Protein AF-A7RMR8-F1 (afdb_monomer)

Sequence (119 aa):
VIFLRYYLLVFVIAQLLMGAGTTPLFSLGPAYIDENVHPKSMPIYLSFWYAATILGPGLGFVVGGYFLSM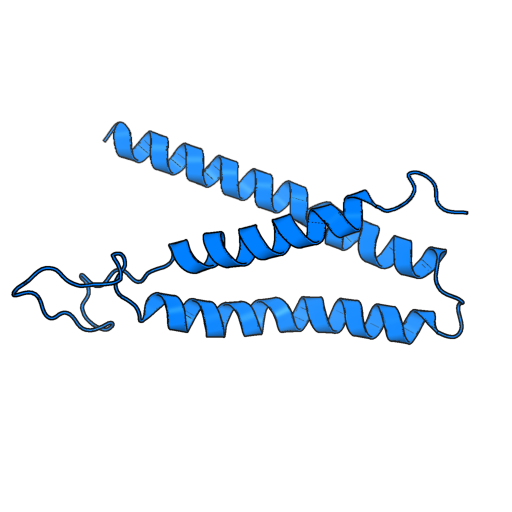FVDLKQPSGVNLDADDPRWIGAWWLGFVIGGSMLFVSAFGLLGFPAELP

Foldseek 3Di:
DVVVVVVVVVVVVVVVVVVVVVVCCVVVVLVVLVVPPDPVCSVVVVVVVVVCVVCVVVVLVVVLVVQQQAACVNDDPPPDDDGSPDPPGGGVNCVSVVVVVVVVVVVVVVVVPDDPDDD

Nearest PDB structures (foldseek):
  8kgw-assembly1_A  TM=8.751E-01  e=4.005E-05  Homo sapiens
  8k6l-assembly1_A  TM=7.947E-01  e=2.776E-04  Homo sapiens

pLDDT: mean 91.74, std 7.17, range [59.22, 97.44]

InterPro domains:
  IPR004156 Organic anion transporter polypeptide [PF03137] (7-119)
  IPR004156 Organic anion transporter polypeptide [PTHR11388] (6-119)
  IPR020846 Major facilitator superfamily domain [PS50850] (1-119)
  IPR036259 MFS transporter superfamily [G3DSA:1.20.1250.20] (2-118)
  IPR036259 MFS transporter superfamily [SSF103473] (8-115)

Mean predicted aligned error: 5.01 Å

Structure (mmCIF, N/CA/C/O backbone):
data_AF-A7RMR8-F1
#
_entry.id   AF-A7RMR8-F1
#
loop_
_atom_site.group_PDB
_atom_site.id
_atom_site.type_symbol
_atom_site.label_atom_id
_atom_site.label_alt_id
_atom_site.label_comp_id
_atom_site.label_asym_id
_atom_site.label_entity_id
_atom_site.label_seq_id
_atom_site.pdbx_PDB_ins_code
_atom_site.Cartn_x
_atom_site.Cartn_y
_atom_site.Cartn_z
_atom_site.occupancy
_atom_site.B_iso_or_equiv
_atom_site.auth_seq_id
_atom_site.auth_comp_id
_atom_site.auth_asym_id
_atom_site.auth_atom_id
_atom_site.pdbx_PDB_model_num
ATOM 1 N N . VAL A 1 1 ? -2.184 8.526 28.017 1.00 63.44 1 VAL A N 1
ATOM 2 C CA . VAL A 1 1 ? -1.416 9.545 27.248 1.00 63.44 1 VAL A CA 1
ATOM 3 C C . VAL A 1 1 ? -0.096 9.003 26.694 1.00 63.44 1 VAL A C 1
ATOM 5 O O . VAL A 1 1 ? 0.147 9.192 25.514 1.00 63.44 1 VAL A O 1
ATOM 8 N N . ILE A 1 2 ? 0.744 8.319 27.484 1.00 68.75 2 ILE A N 1
ATOM 9 C CA . ILE A 1 2 ? 2.059 7.815 27.025 1.00 68.75 2 ILE A CA 1
ATOM 10 C C . ILE A 1 2 ? 1.941 6.721 25.947 1.00 68.75 2 ILE A C 1
ATOM 12 O O . ILE A 1 2 ? 2.562 6.845 24.899 1.00 68.75 2 ILE A O 1
ATOM 16 N N . PHE A 1 3 ? 1.081 5.714 26.139 1.00 69.38 3 PHE A N 1
ATOM 17 C CA . PHE A 1 3 ? 0.858 4.654 25.140 1.00 69.38 3 PHE A CA 1
ATOM 18 C C . PHE A 1 3 ? 0.444 5.200 23.768 1.00 69.38 3 PHE A C 1
ATOM 20 O O . PHE A 1 3 ? 1.022 4.823 22.755 1.00 69.38 3 PHE A O 1
ATOM 27 N N . LEU A 1 4 ? -0.480 6.165 23.739 1.00 76.00 4 LEU A N 1
ATOM 28 C CA . LEU A 1 4 ? -0.936 6.806 22.502 1.00 76.00 4 LEU A CA 1
ATOM 29 C C . LEU A 1 4 ? 0.207 7.489 21.726 1.00 76.00 4 LEU A C 1
ATOM 31 O O . LEU A 1 4 ? 0.209 7.478 20.500 1.00 76.00 4 LEU A O 1
ATOM 35 N N . ARG A 1 5 ? 1.208 8.041 22.429 1.00 81.94 5 ARG A N 1
ATOM 36 C CA . ARG A 1 5 ? 2.382 8.668 21.799 1.00 81.94 5 ARG A CA 1
ATOM 37 C C . ARG A 1 5 ? 3.273 7.642 21.101 1.00 81.94 5 ARG A C 1
ATOM 39 O O . ARG A 1 5 ? 3.762 7.930 20.016 1.00 81.94 5 ARG A O 1
ATOM 46 N N . TYR A 1 6 ? 3.452 6.454 21.679 1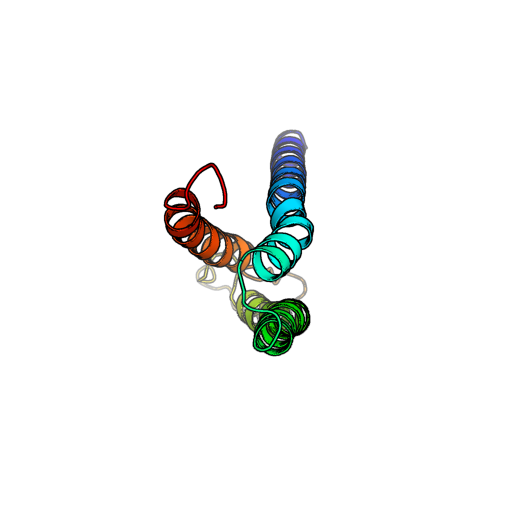.00 88.56 6 TYR A N 1
ATOM 47 C CA . TYR A 1 6 ? 4.215 5.384 21.031 1.00 88.56 6 TYR A CA 1
ATOM 48 C C . TYR A 1 6 ? 3.521 4.871 19.770 1.00 88.56 6 TYR A C 1
ATOM 50 O O . TYR A 1 6 ? 4.179 4.738 18.743 1.00 88.56 6 TYR A O 1
ATOM 58 N N . TYR A 1 7 ? 2.198 4.671 19.807 1.00 87.69 7 TYR A N 1
ATOM 59 C CA . TYR A 1 7 ? 1.436 4.299 18.608 1.00 87.69 7 TYR A CA 1
ATOM 60 C C . TYR A 1 7 ? 1.579 5.336 17.493 1.00 87.69 7 TYR A C 1
ATOM 62 O O . TYR A 1 7 ? 1.827 4.969 16.346 1.00 87.69 7 TYR A O 1
ATOM 70 N N . LEU A 1 8 ? 1.493 6.626 17.830 1.00 90.12 8 LEU A N 1
ATOM 71 C CA . LEU A 1 8 ? 1.688 7.699 16.859 1.00 90.12 8 LEU A CA 1
ATOM 72 C C . LEU A 1 8 ? 3.101 7.678 16.259 1.00 90.12 8 LEU A C 1
ATOM 74 O O . LEU A 1 8 ? 3.243 7.809 15.049 1.00 90.12 8 LEU A O 1
ATOM 78 N N . LEU A 1 9 ? 4.142 7.482 17.075 1.00 93.88 9 LEU A N 1
ATOM 79 C CA . LEU A 1 9 ? 5.524 7.409 16.588 1.00 93.88 9 LEU A CA 1
ATOM 80 C C . LEU A 1 9 ? 5.744 6.221 15.649 1.00 93.88 9 LEU A C 1
ATOM 82 O O . LEU A 1 9 ? 6.331 6.393 14.584 1.00 93.88 9 LEU A O 1
ATOM 86 N N . VAL A 1 10 ? 5.241 5.038 16.012 1.00 93.25 10 VAL A N 1
ATOM 87 C CA . VAL A 1 10 ? 5.300 3.850 15.148 1.00 93.25 10 VAL A CA 1
ATOM 88 C C . VAL A 1 10 ? 4.594 4.126 13.824 1.00 93.25 10 VAL A C 1
ATOM 90 O O . VAL A 1 10 ? 5.137 3.821 12.764 1.00 93.25 10 VAL A O 1
ATOM 93 N N . PHE A 1 11 ? 3.420 4.757 13.872 1.00 91.50 11 PHE A N 1
ATOM 94 C CA . PHE A 1 11 ? 2.668 5.106 12.673 1.00 91.50 11 PHE A CA 1
ATOM 95 C C . PHE A 1 11 ? 3.431 6.093 11.781 1.00 91.50 11 PHE A C 1
ATOM 97 O O . PHE A 1 11 ? 3.545 5.868 10.580 1.00 91.50 11 PHE A O 1
ATOM 104 N N . VAL A 1 12 ? 4.020 7.147 12.353 1.00 95.31 12 VAL A N 1
ATOM 105 C CA . VAL A 1 12 ? 4.828 8.124 11.604 1.00 95.31 12 VAL A CA 1
ATOM 106 C C . VAL A 1 12 ? 6.034 7.455 10.945 1.00 95.31 12 VAL A C 1
ATOM 108 O O . VAL A 1 12 ? 6.274 7.669 9.759 1.00 95.31 12 VAL A O 1
ATOM 111 N N . ILE A 1 13 ? 6.765 6.610 11.675 1.00 96.31 13 ILE A N 1
ATOM 112 C CA . ILE A 1 13 ? 7.911 5.875 11.122 1.00 96.31 13 ILE A CA 1
ATOM 113 C C . ILE A 1 13 ? 7.461 4.959 9.978 1.00 96.31 13 ILE A C 1
ATOM 115 O O . ILE A 1 13 ? 8.106 4.936 8.933 1.00 96.31 13 ILE A O 1
ATOM 119 N N . ALA A 1 14 ? 6.337 4.254 10.132 1.00 93.69 14 ALA A N 1
ATOM 120 C CA . ALA A 1 14 ? 5.790 3.404 9.079 1.00 93.69 14 ALA A CA 1
ATOM 121 C C . ALA A 1 14 ? 5.433 4.204 7.812 1.00 93.69 14 ALA A C 1
ATOM 123 O O . ALA A 1 14 ? 5.764 3.775 6.710 1.00 93.69 14 ALA A O 1
ATOM 124 N N . GLN A 1 15 ? 4.823 5.386 7.953 1.00 93.56 15 GLN A N 1
ATOM 125 C CA . GLN A 1 15 ? 4.505 6.263 6.818 1.00 93.56 15 GLN A CA 1
ATOM 126 C C . GLN A 1 15 ? 5.769 6.782 6.117 1.00 93.56 15 GLN A C 1
ATOM 128 O O . GLN A 1 15 ? 5.823 6.811 4.888 1.00 93.56 15 GLN A O 1
ATOM 133 N N . LEU A 1 16 ? 6.809 7.136 6.879 1.00 96.44 16 LEU A N 1
ATOM 134 C CA . LEU A 1 16 ? 8.098 7.550 6.318 1.00 96.44 16 LEU A CA 1
ATOM 135 C C . LEU A 1 16 ? 8.773 6.412 5.547 1.00 96.44 16 LEU A C 1
ATOM 137 O O . LEU A 1 16 ? 9.239 6.629 4.431 1.00 96.44 16 LEU A O 1
ATOM 141 N N . LEU A 1 17 ? 8.788 5.199 6.106 1.00 94.25 17 LEU A N 1
ATOM 142 C CA . LEU A 1 17 ? 9.320 4.012 5.432 1.00 94.25 17 LEU A CA 1
ATOM 143 C C . LEU A 1 17 ? 8.540 3.692 4.155 1.00 94.25 17 LEU A C 1
ATOM 145 O O . LEU A 1 17 ? 9.141 3.404 3.123 1.00 94.25 17 LEU A O 1
ATOM 149 N N . MET A 1 18 ? 7.211 3.788 4.204 1.00 93.12 18 MET A N 1
ATOM 150 C CA . MET A 1 18 ? 6.358 3.583 3.038 1.00 93.12 18 MET A CA 1
ATOM 151 C C . MET A 1 18 ? 6.659 4.613 1.942 1.00 93.12 18 MET A C 1
ATOM 153 O O . MET A 1 18 ? 6.826 4.236 0.783 1.00 93.12 18 MET A O 1
ATOM 157 N N . GLY A 1 19 ? 6.805 5.895 2.293 1.00 93.25 19 GLY A N 1
ATOM 158 C CA . GLY A 1 19 ? 7.200 6.943 1.347 1.00 93.25 19 GLY A CA 1
ATOM 159 C C . GLY A 1 19 ? 8.592 6.711 0.750 1.00 93.25 19 GLY A C 1
ATOM 160 O O . GLY A 1 19 ? 8.767 6.787 -0.469 1.00 93.25 19 GLY A O 1
ATOM 161 N N . ALA A 1 20 ? 9.567 6.353 1.589 1.00 94.88 20 ALA A N 1
ATOM 162 C CA . ALA A 1 20 ? 10.926 6.042 1.157 1.00 94.88 20 ALA A CA 1
ATOM 163 C C . ALA A 1 20 ? 10.973 4.844 0.194 1.00 94.88 20 ALA A C 1
ATOM 165 O O . ALA A 1 20 ? 11.651 4.922 -0.824 1.00 94.88 20 ALA A O 1
ATOM 166 N N . GLY A 1 21 ? 10.222 3.770 0.467 1.00 90.56 21 GLY A N 1
ATOM 167 C CA . GLY A 1 21 ? 10.148 2.595 -0.410 1.00 90.56 21 GLY A CA 1
ATOM 168 C C . GLY A 1 21 ? 9.364 2.835 -1.704 1.00 90.56 21 GLY A C 1
ATOM 169 O O . GLY A 1 21 ? 9.669 2.241 -2.734 1.00 90.56 21 GLY A O 1
ATOM 170 N N . THR A 1 22 ? 8.385 3.739 -1.680 1.00 90.94 22 THR A N 1
ATOM 171 C CA . THR A 1 22 ? 7.544 4.056 -2.845 1.00 90.94 22 THR A CA 1
ATOM 172 C C . THR A 1 22 ? 8.249 4.977 -3.844 1.00 90.94 22 THR A C 1
ATOM 174 O O . THR A 1 22 ? 8.080 4.838 -5.052 1.00 90.94 22 THR A O 1
ATOM 177 N N . THR A 1 23 ? 9.075 5.903 -3.357 1.00 93.12 23 THR A N 1
ATOM 178 C CA . THR A 1 23 ? 9.799 6.879 -4.190 1.00 93.12 23 THR A CA 1
ATOM 179 C C . THR A 1 23 ? 10.617 6.248 -5.333 1.00 93.12 23 THR A C 1
ATOM 181 O O . THR A 1 23 ? 10.408 6.653 -6.479 1.00 93.12 23 THR A O 1
ATOM 184 N N . PRO A 1 24 ? 11.500 5.252 -5.095 1.00 89.81 24 PRO A N 1
ATOM 185 C CA . PRO A 1 24 ? 12.289 4.644 -6.163 1.00 89.81 24 PRO A CA 1
ATOM 186 C C . PRO A 1 24 ? 11.434 3.891 -7.182 1.00 89.81 24 PRO A C 1
ATOM 188 O O . PRO A 1 24 ? 11.833 3.815 -8.336 1.00 89.81 24 PRO A O 1
ATOM 191 N N . LEU A 1 25 ? 10.252 3.380 -6.817 1.00 88.69 25 LEU A N 1
ATOM 192 C CA . LEU A 1 25 ? 9.357 2.761 -7.800 1.00 88.69 25 LEU A CA 1
ATOM 193 C C . LEU A 1 25 ? 8.950 3.780 -8.869 1.00 88.69 25 LEU A C 1
ATOM 195 O O . LEU A 1 25 ? 9.011 3.477 -10.056 1.00 88.69 25 LEU A O 1
ATOM 199 N N . PHE A 1 26 ? 8.601 5.004 -8.466 1.00 90.06 26 PHE A N 1
ATOM 200 C CA . PHE A 1 26 ? 8.152 6.045 -9.394 1.00 90.06 26 PHE A CA 1
ATOM 201 C C . PHE A 1 26 ? 9.272 6.704 -10.197 1.00 90.06 26 PHE A C 1
ATOM 203 O O . PHE A 1 26 ? 9.009 7.153 -11.312 1.00 90.06 26 PHE A O 1
ATOM 210 N N . SER A 1 27 ? 10.494 6.771 -9.665 1.00 91.94 27 SER A N 1
ATOM 211 C CA . SER A 1 27 ? 11.637 7.323 -10.397 1.00 91.94 27 SER A CA 1
ATOM 212 C C . SER A 1 27 ? 12.362 6.273 -11.243 1.00 91.94 27 SER A C 1
ATOM 214 O O . SER A 1 27 ? 12.613 6.515 -12.420 1.00 91.94 27 SER A O 1
ATOM 216 N N . LEU A 1 28 ? 12.673 5.105 -10.673 1.00 91.31 28 LEU A N 1
ATOM 217 C CA . LEU A 1 28 ? 13.461 4.061 -11.335 1.00 91.31 28 LEU A CA 1
ATOM 218 C C . LEU A 1 28 ? 12.616 3.161 -12.238 1.00 91.31 28 LEU A C 1
ATOM 220 O O . LEU A 1 28 ? 13.141 2.651 -13.218 1.00 91.31 28 LEU A O 1
ATOM 224 N N . GLY A 1 29 ? 11.325 2.969 -11.951 1.00 91.31 29 GLY A N 1
ATOM 225 C CA . GLY A 1 29 ? 10.448 2.123 -12.769 1.00 91.31 29 GLY A CA 1
ATOM 226 C C . GLY A 1 29 ? 10.373 2.577 -14.234 1.00 91.31 29 GLY A C 1
ATOM 227 O O . GLY A 1 29 ? 10.699 1.791 -15.125 1.00 91.31 29 GLY A O 1
ATOM 228 N N . PRO A 1 30 ? 10.010 3.844 -14.511 1.00 94.00 30 PRO A N 1
ATOM 229 C CA . PRO A 1 30 ? 10.015 4.376 -15.871 1.00 94.00 30 PRO A CA 1
ATOM 230 C C . PRO A 1 30 ? 11.401 4.367 -16.522 1.00 94.00 30 PRO A C 1
ATOM 232 O O . PRO A 1 30 ? 11.501 3.993 -17.685 1.00 94.00 30 PRO A O 1
ATOM 235 N N . ALA A 1 31 ? 12.455 4.728 -15.779 1.00 93.88 31 ALA A N 1
ATOM 236 C CA . ALA A 1 31 ? 13.828 4.735 -16.293 1.00 93.88 31 ALA A CA 1
ATOM 237 C C . ALA A 1 31 ? 14.279 3.332 -16.726 1.00 93.88 31 ALA A C 1
ATOM 239 O O . ALA A 1 31 ? 14.774 3.151 -17.832 1.00 93.88 31 ALA A O 1
ATOM 240 N N . TYR A 1 32 ? 13.998 2.315 -15.907 1.00 90.94 32 TYR A N 1
ATOM 241 C CA . TYR A 1 32 ? 14.277 0.923 -16.243 1.00 90.94 32 TYR A CA 1
ATOM 242 C C . TYR A 1 32 ? 13.566 0.501 -17.536 1.00 90.94 32 TYR A C 1
ATOM 244 O O . TYR A 1 32 ? 14.165 -0.155 -18.385 1.00 90.94 32 TYR A O 1
ATOM 252 N N . ILE A 1 33 ? 12.290 0.870 -17.704 1.00 94.06 33 ILE A N 1
ATOM 253 C CA . ILE A 1 33 ? 11.531 0.559 -18.924 1.00 94.06 33 ILE A CA 1
ATOM 254 C C . ILE A 1 33 ? 12.150 1.253 -20.145 1.00 94.06 33 ILE A C 1
ATOM 256 O O . ILE A 1 33 ? 12.258 0.623 -21.194 1.00 94.06 33 ILE A O 1
ATOM 260 N N . ASP A 1 34 ? 12.543 2.520 -20.008 1.00 93.75 34 ASP A N 1
ATOM 261 C CA . ASP A 1 34 ? 13.155 3.320 -21.077 1.00 93.75 34 ASP A CA 1
ATOM 262 C C . ASP A 1 34 ? 14.486 2.713 -21.557 1.00 93.75 34 ASP A C 1
ATOM 264 O O . ASP A 1 34 ? 14.718 2.589 -22.758 1.00 93.75 34 ASP A O 1
ATOM 268 N N . GLU A 1 35 ? 15.313 2.238 -20.622 1.00 92.81 35 GLU A N 1
ATOM 269 C CA . GLU A 1 35 ? 16.643 1.687 -20.908 1.00 92.81 35 GLU A CA 1
ATOM 270 C C . GLU A 1 35 ? 16.609 0.234 -21.416 1.00 92.81 35 GLU A C 1
ATOM 272 O O . GLU A 1 35 ? 17.464 -0.164 -22.206 1.00 92.81 35 GLU A O 1
ATOM 277 N N . ASN A 1 36 ? 15.624 -0.573 -20.998 1.00 91.31 36 ASN A N 1
ATOM 278 C CA . ASN A 1 36 ? 15.622 -2.024 -21.246 1.00 91.31 36 ASN A CA 1
ATOM 279 C C . ASN A 1 36 ? 14.604 -2.495 -22.297 1.00 91.31 36 ASN A C 1
ATOM 281 O O . ASN A 1 36 ? 14.645 -3.655 -22.718 1.00 91.31 36 ASN A O 1
ATOM 285 N N . VAL A 1 37 ? 13.666 -1.646 -22.730 1.00 94.56 37 VAL A N 1
ATOM 286 C CA . VAL A 1 37 ? 12.650 -2.011 -23.732 1.00 94.56 37 VAL A CA 1
ATOM 287 C C . VAL A 1 37 ? 12.977 -1.377 -25.080 1.00 94.56 37 VAL A C 1
ATOM 289 O O . VAL A 1 37 ? 13.260 -0.191 -25.187 1.00 94.56 37 VAL A O 1
ATOM 292 N N . HIS A 1 38 ? 12.868 -2.157 -26.160 1.00 95.69 38 HIS A N 1
ATOM 293 C CA . HIS A 1 38 ? 13.117 -1.655 -27.511 1.00 95.69 38 HIS A CA 1
ATOM 294 C C . HIS A 1 38 ? 12.244 -0.411 -27.827 1.00 95.69 38 HIS A C 1
ATOM 296 O O . HIS A 1 38 ? 11.025 -0.465 -27.608 1.00 95.69 38 HIS A O 1
ATOM 302 N N . PRO A 1 39 ? 12.787 0.662 -28.447 1.00 96.06 39 PRO A N 1
ATOM 303 C CA . PRO A 1 39 ? 12.090 1.949 -28.605 1.00 96.06 39 PRO A CA 1
ATOM 304 C C . PRO A 1 39 ? 10.718 1.883 -29.291 1.00 96.06 39 PRO A C 1
ATOM 306 O O . PRO A 1 39 ? 9.828 2.679 -29.011 1.00 96.06 39 PRO A O 1
ATOM 309 N N . LYS A 1 40 ? 10.513 0.909 -30.189 1.00 96.75 40 LYS A N 1
ATOM 310 C CA . LYS A 1 40 ? 9.213 0.681 -30.855 1.00 96.75 40 LYS A CA 1
ATOM 311 C C . LYS A 1 40 ? 8.106 0.185 -29.914 1.00 96.75 40 LYS A C 1
ATOM 313 O O . LYS A 1 40 ? 6.937 0.405 -30.205 1.00 96.75 40 LYS A O 1
ATOM 318 N N . SER A 1 41 ? 8.459 -0.505 -28.832 1.00 96.44 41 SER A N 1
ATOM 319 C CA . SER A 1 41 ? 7.512 -1.119 -27.890 1.00 96.44 41 SER A CA 1
ATOM 320 C C . SER A 1 41 ? 7.408 -0.339 -26.581 1.00 96.44 41 SER A C 1
ATOM 322 O O . SER A 1 41 ? 6.349 -0.345 -25.958 1.00 96.44 41 SER A O 1
ATOM 324 N N . MET A 1 42 ? 8.469 0.375 -26.199 1.00 97.38 42 MET A N 1
ATOM 325 C CA . MET A 1 42 ? 8.571 1.176 -24.976 1.00 97.38 42 MET A CA 1
ATOM 326 C C . MET A 1 42 ? 7.339 2.058 -24.677 1.00 97.38 42 MET A C 1
ATOM 328 O O . MET A 1 42 ? 6.861 2.005 -23.539 1.00 97.38 42 MET A O 1
ATOM 332 N N . PRO A 1 43 ? 6.730 2.788 -25.643 1.00 97.19 43 PRO A N 1
ATOM 333 C CA . PRO A 1 43 ? 5.569 3.632 -25.349 1.00 97.19 43 PRO A CA 1
ATOM 334 C C . PRO A 1 43 ? 4.379 2.862 -24.765 1.00 97.19 43 PRO A C 1
ATOM 336 O O . PRO A 1 43 ? 3.671 3.380 -23.903 1.00 97.19 43 PRO A O 1
ATOM 339 N N . ILE A 1 44 ? 4.162 1.615 -25.197 1.00 97.38 44 ILE A N 1
ATOM 340 C CA . ILE A 1 44 ? 3.065 0.776 -24.697 1.00 97.38 44 ILE A CA 1
ATOM 341 C C . ILE A 1 44 ? 3.333 0.365 -23.243 1.00 97.38 44 ILE A C 1
ATOM 343 O O . ILE A 1 44 ? 2.430 0.448 -22.413 1.00 97.38 44 ILE A O 1
ATOM 347 N N . TYR A 1 45 ? 4.571 -0.012 -22.908 1.00 96.75 45 TYR A N 1
ATOM 348 C CA . TYR A 1 45 ? 4.949 -0.392 -21.541 1.00 96.75 45 TYR A CA 1
ATOM 349 C C . TYR A 1 45 ? 4.808 0.784 -20.569 1.00 96.75 45 TYR A C 1
ATOM 351 O O . TYR A 1 45 ? 4.184 0.637 -19.517 1.00 96.75 45 TYR A O 1
ATOM 359 N N . LEU A 1 46 ? 5.297 1.968 -20.950 1.00 96.94 46 LEU A N 1
ATOM 360 C CA . LEU A 1 46 ? 5.120 3.187 -20.156 1.00 96.94 46 LEU A CA 1
ATOM 361 C C . LEU A 1 4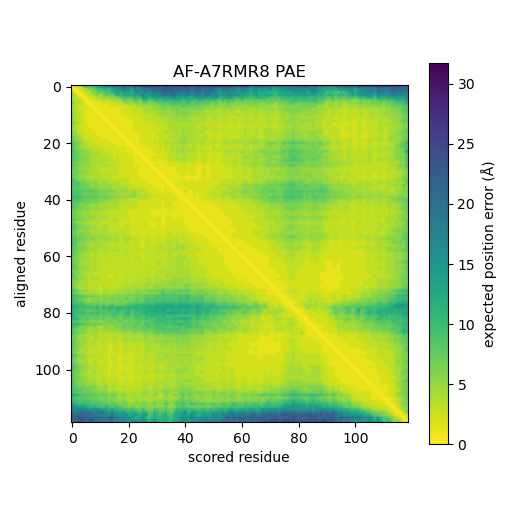6 ? 3.641 3.573 -20.020 1.00 96.94 46 LEU A C 1
ATOM 363 O O . LEU A 1 46 ? 3.211 3.986 -18.944 1.00 96.94 46 LEU A O 1
ATOM 367 N N . SER A 1 47 ? 2.836 3.389 -21.071 1.00 96.81 47 SER A N 1
ATOM 368 C CA . SER A 1 47 ? 1.392 3.650 -21.006 1.00 96.81 47 SER A CA 1
ATOM 369 C C . SER A 1 47 ? 0.708 2.770 -19.959 1.00 96.81 47 SER A C 1
ATOM 371 O O . SER A 1 47 ? -0.068 3.278 -19.152 1.00 96.81 47 SER A O 1
ATOM 373 N N . PHE A 1 48 ? 1.025 1.471 -19.915 1.00 96.81 48 PHE A N 1
ATOM 374 C CA . PHE A 1 48 ? 0.512 0.578 -18.871 1.00 96.81 48 PHE A CA 1
ATOM 375 C C . PHE A 1 48 ? 1.012 0.964 -17.476 1.00 96.81 48 PHE A C 1
ATOM 377 O O . PHE A 1 48 ? 0.215 0.985 -16.539 1.00 96.81 48 PHE A O 1
ATOM 384 N N . TRP A 1 49 ? 2.293 1.312 -17.336 1.00 95.19 49 TRP A N 1
ATOM 385 C CA . TRP A 1 49 ? 2.873 1.761 -16.069 1.00 95.19 49 TRP A CA 1
ATOM 386 C C . TRP A 1 49 ? 2.139 2.984 -15.493 1.00 95.19 49 TRP A C 1
ATOM 388 O O . TRP A 1 49 ? 1.687 2.976 -14.342 1.00 95.19 49 TRP A O 1
ATOM 398 N N . TYR A 1 50 ? 1.969 4.034 -16.301 1.00 95.44 50 TYR A N 1
ATOM 399 C CA . TYR A 1 50 ? 1.290 5.254 -15.867 1.00 95.44 50 TYR A CA 1
ATOM 400 C C . TYR A 1 50 ? -0.216 5.052 -15.679 1.00 95.44 50 TYR A C 1
ATOM 402 O O . TYR A 1 50 ? -0.783 5.587 -14.726 1.00 95.44 50 TYR A O 1
ATOM 410 N N . ALA A 1 51 ? -0.867 4.236 -16.513 1.00 96.50 51 ALA A N 1
ATOM 411 C CA . ALA A 1 51 ? -2.266 3.874 -16.305 1.00 96.50 51 ALA A CA 1
ATOM 412 C C . ALA A 1 51 ? -2.457 3.154 -14.961 1.00 96.50 51 ALA A C 1
ATOM 414 O O . ALA A 1 51 ? -3.326 3.541 -14.183 1.00 96.50 51 ALA A O 1
ATOM 415 N N . ALA A 1 52 ? -1.615 2.166 -14.640 1.00 94.62 52 ALA A N 1
ATOM 416 C CA . ALA A 1 52 ? -1.657 1.472 -13.354 1.00 94.62 52 ALA A CA 1
ATOM 417 C C . ALA A 1 52 ? -1.416 2.430 -12.175 1.00 94.62 52 ALA A C 1
ATOM 419 O O . ALA A 1 52 ? -2.123 2.361 -11.173 1.00 94.62 52 ALA A O 1
ATOM 420 N N . THR A 1 53 ? -0.481 3.372 -12.323 1.00 92.50 53 THR A N 1
ATOM 421 C CA . THR A 1 53 ? -0.194 4.416 -11.325 1.00 92.50 53 THR A CA 1
ATOM 422 C C . THR A 1 53 ? -1.406 5.304 -11.035 1.00 92.50 53 THR A C 1
ATOM 424 O O . THR A 1 53 ? -1.656 5.645 -9.883 1.00 92.50 53 THR A O 1
ATOM 427 N N . ILE A 1 54 ? -2.164 5.684 -12.064 1.00 94.06 54 ILE A N 1
ATOM 428 C CA . ILE A 1 54 ? -3.329 6.570 -11.925 1.00 94.06 54 ILE A CA 1
ATOM 429 C C . ILE A 1 54 ? -4.556 5.800 -11.423 1.00 94.06 54 ILE A C 1
ATOM 431 O O . ILE A 1 54 ? -5.307 6.297 -10.585 1.00 94.06 54 ILE A O 1
ATOM 435 N N . LEU A 1 55 ? -4.768 4.581 -11.923 1.00 96.00 55 LEU A N 1
ATOM 436 C CA . LEU A 1 55 ? -5.924 3.756 -11.566 1.00 96.00 55 LEU A CA 1
ATOM 437 C C . LEU A 1 55 ? -5.780 3.114 -10.183 1.00 96.00 55 LEU A C 1
ATOM 439 O O . LEU A 1 55 ? -6.779 2.925 -9.490 1.00 96.00 55 LEU A O 1
ATOM 443 N N . GLY A 1 56 ? -4.550 2.805 -9.769 1.00 93.38 56 GLY A N 1
ATOM 444 C CA . GLY A 1 56 ? -4.234 2.171 -8.491 1.00 93.38 56 GLY A CA 1
ATOM 445 C C . GLY A 1 56 ? -4.862 2.880 -7.286 1.00 93.38 56 GLY A C 1
ATOM 446 O O . GLY A 1 56 ? -5.591 2.226 -6.541 1.00 93.38 56 GLY A O 1
ATOM 447 N N . PRO A 1 57 ? -4.671 4.202 -7.102 1.00 93.56 57 PRO A N 1
ATOM 448 C CA . PRO A 1 57 ? -5.318 4.964 -6.036 1.00 93.56 57 PRO A CA 1
ATOM 449 C C . PRO A 1 57 ? -6.846 4.863 -6.062 1.00 93.56 57 PRO A C 1
ATOM 451 O O . PRO A 1 57 ? -7.459 4.667 -5.017 1.00 93.56 57 PRO A O 1
ATOM 454 N N . GLY A 1 58 ? -7.465 4.933 -7.246 1.00 95.62 58 GLY A N 1
ATOM 455 C CA . GLY A 1 58 ? -8.916 4.799 -7.395 1.00 95.62 58 GLY A CA 1
ATOM 456 C C . GLY A 1 58 ? -9.429 3.437 -6.920 1.00 95.62 58 GLY A C 1
ATOM 457 O O . GLY A 1 58 ? -10.358 3.368 -6.117 1.00 95.62 58 GLY A O 1
ATOM 458 N N . LEU A 1 59 ? -8.775 2.354 -7.349 1.00 95.56 59 LEU A N 1
ATOM 459 C CA . LEU A 1 59 ? -9.084 0.999 -6.881 1.00 95.56 59 LEU A CA 1
ATOM 460 C C . LEU A 1 59 ? -8.842 0.854 -5.372 1.00 95.56 59 LEU A C 1
ATOM 462 O O . LEU A 1 59 ? -9.660 0.261 -4.669 1.00 95.56 59 LEU A O 1
ATOM 466 N N . GLY A 1 60 ? -7.757 1.442 -4.866 1.00 95.06 60 GLY A N 1
ATOM 467 C CA . GLY A 1 60 ? -7.429 1.469 -3.444 1.00 95.06 60 GLY A CA 1
ATOM 468 C C . GLY A 1 60 ? -8.499 2.160 -2.601 1.00 95.06 60 GLY A C 1
ATOM 469 O O . GLY A 1 60 ? -8.847 1.648 -1.541 1.00 95.06 60 GLY A O 1
ATOM 470 N N . PHE A 1 61 ? -9.080 3.264 -3.078 1.00 95.12 61 PHE A N 1
ATOM 471 C CA . PHE A 1 61 ? -10.186 3.934 -2.390 1.00 95.12 61 PHE A CA 1
ATOM 472 C C . PHE A 1 61 ? -11.449 3.078 -2.339 1.00 95.12 61 PHE A C 1
ATOM 474 O O . PHE A 1 61 ? -12.087 3.017 -1.291 1.00 95.12 61 PHE A O 1
ATOM 481 N N . VAL A 1 62 ? -11.801 2.389 -3.428 1.00 96.94 62 VAL A N 1
ATOM 482 C CA . VAL A 1 62 ? -12.978 1.503 -3.457 1.00 96.94 62 VAL A CA 1
ATOM 483 C C . VAL A 1 62 ? -12.806 0.343 -2.475 1.00 96.94 62 VAL A C 1
ATOM 485 O O . VAL A 1 62 ? -13.671 0.105 -1.633 1.00 96.94 62 VAL A O 1
ATOM 488 N N . VAL A 1 63 ? -11.666 -0.350 -2.538 1.00 96.94 63 VAL A N 1
ATOM 489 C CA . VAL A 1 63 ? -11.362 -1.477 -1.643 1.00 96.94 63 VAL A CA 1
ATOM 490 C C . VAL A 1 63 ? -11.226 -1.007 -0.191 1.00 96.94 63 VAL A C 1
ATOM 492 O O . VAL A 1 63 ? -11.761 -1.637 0.718 1.00 96.94 63 VAL A O 1
ATOM 495 N N . GLY A 1 64 ? -10.567 0.129 0.038 1.00 96.31 64 GLY A N 1
ATOM 496 C CA . GLY A 1 64 ? -10.435 0.738 1.359 1.00 96.31 64 GLY A CA 1
ATOM 497 C C . GLY A 1 64 ? -11.781 1.146 1.952 1.00 96.31 64 GLY A C 1
ATOM 498 O O . GLY A 1 64 ? -12.030 0.882 3.124 1.00 96.31 64 GLY A O 1
ATOM 499 N N . GLY A 1 65 ? -12.681 1.712 1.144 1.00 96.06 65 GLY A N 1
ATOM 500 C CA . GLY A 1 65 ? -14.049 2.031 1.553 1.00 96.06 65 GLY A CA 1
ATOM 501 C C . GLY A 1 65 ? -14.822 0.792 2.003 1.00 96.06 65 GLY A C 1
ATOM 502 O O . GLY A 1 65 ? -15.456 0.813 3.054 1.00 96.06 65 GLY A O 1
ATOM 503 N N . TYR A 1 66 ? -14.686 -0.319 1.273 1.00 96.81 66 TYR A N 1
ATOM 504 C CA . TYR A 1 66 ? -15.248 -1.605 1.689 1.00 96.81 66 TYR A CA 1
ATOM 505 C C . TYR A 1 66 ? -14.642 -2.117 3.008 1.00 96.81 66 TYR A C 1
ATOM 507 O O . TYR A 1 66 ? -15.354 -2.622 3.871 1.00 96.81 66 TYR A O 1
ATOM 515 N N . PHE A 1 67 ? -13.335 -1.954 3.229 1.00 97.12 67 PHE A N 1
ATOM 516 C CA . PHE A 1 67 ? -12.731 -2.315 4.517 1.00 97.12 67 PHE A CA 1
ATOM 517 C C . PHE A 1 67 ? -13.247 -1.459 5.673 1.00 97.12 67 PHE A C 1
ATOM 519 O O . PHE A 1 67 ? -13.426 -1.962 6.782 1.00 97.12 67 PHE A O 1
ATOM 526 N N . LEU A 1 68 ? -13.544 -0.186 5.420 1.00 96.56 68 LEU A N 1
ATOM 527 C CA . LEU A 1 68 ? -14.114 0.703 6.426 1.00 96.56 68 LEU A CA 1
ATOM 528 C C . LEU A 1 68 ? -15.572 0.372 6.775 1.00 96.56 68 LEU A C 1
ATOM 530 O O . LEU A 1 68 ? -16.000 0.696 7.881 1.00 96.56 68 LEU A O 1
ATOM 534 N N . SER A 1 69 ? -16.315 -0.320 5.903 1.00 95.31 69 SER A N 1
ATOM 535 C CA . SER A 1 69 ? -17.658 -0.824 6.226 1.00 95.31 69 SER A CA 1
ATOM 536 C C . SER A 1 69 ? -17.644 -2.107 7.065 1.00 95.31 69 SER A C 1
ATOM 538 O O . SER A 1 69 ? -18.703 -2.605 7.436 1.00 95.31 69 SER A O 1
ATOM 540 N N . MET A 1 70 ? -16.470 -2.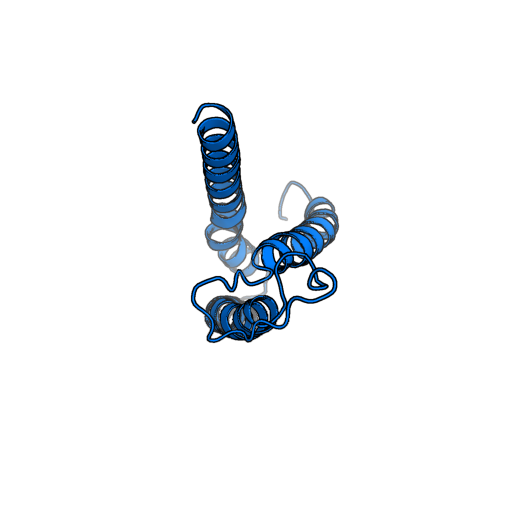668 7.369 1.00 95.88 70 MET A N 1
ATOM 541 C CA . MET A 1 70 ? -16.311 -3.760 8.334 1.00 95.88 70 MET A CA 1
ATOM 542 C C . MET A 1 70 ? -15.882 -3.204 9.689 1.00 95.88 70 MET A C 1
ATOM 544 O O . MET A 1 70 ? -15.052 -2.301 9.751 1.00 95.88 70 MET A O 1
ATOM 548 N N . PHE A 1 71 ? -16.422 -3.753 10.779 1.00 96.38 71 PHE A N 1
ATOM 549 C CA . PHE A 1 71 ? -16.064 -3.314 12.129 1.00 96.38 71 PHE A CA 1
ATOM 550 C C . PHE A 1 71 ? -14.572 -3.563 12.400 1.00 96.38 71 PHE A C 1
ATOM 552 O O . PHE A 1 71 ? -14.031 -4.570 11.946 1.00 96.38 71 PHE A O 1
ATOM 559 N N . VAL A 1 72 ? -13.912 -2.680 13.155 1.00 96.12 72 VAL A N 1
ATOM 560 C CA . VAL A 1 72 ? -12.454 -2.719 13.392 1.00 96.12 72 VAL A CA 1
ATOM 561 C C . VAL A 1 72 ? -11.934 -4.071 13.895 1.00 96.12 72 VAL A C 1
ATOM 563 O O . VAL A 1 72 ? -10.875 -4.510 13.445 1.00 96.12 72 VAL A O 1
ATOM 566 N N . ASP A 1 73 ? -12.703 -4.752 14.750 1.00 94.94 73 ASP A N 1
ATOM 567 C CA . ASP A 1 73 ? -12.379 -6.075 15.309 1.00 94.94 73 ASP A CA 1
ATOM 568 C C . ASP A 1 73 ? -12.953 -7.243 14.481 1.00 94.94 73 ASP A C 1
ATOM 570 O O . ASP A 1 73 ? -12.987 -8.385 14.938 1.00 94.94 73 ASP A O 1
ATOM 574 N N . LEU A 1 74 ? -13.453 -6.970 13.269 1.00 94.44 74 LEU A N 1
ATOM 575 C CA . LEU A 1 74 ? -14.150 -7.877 12.336 1.00 94.44 74 LEU A CA 1
ATOM 576 C C . LEU A 1 74 ? -15.491 -8.431 12.843 1.00 94.44 74 LEU A C 1
ATOM 578 O O . LEU A 1 74 ? -16.366 -8.768 12.047 1.00 94.44 74 LEU A O 1
ATOM 582 N N . LYS A 1 75 ? -15.683 -8.496 14.160 1.00 94.06 75 LYS A N 1
ATOM 583 C CA . LYS A 1 75 ? -16.919 -8.902 14.820 1.00 94.06 75 LYS A CA 1
ATOM 584 C C . LYS A 1 75 ? -17.214 -7.971 15.990 1.00 94.06 75 LYS A C 1
ATOM 586 O O . LYS A 1 75 ? -16.344 -7.701 16.810 1.00 94.06 75 LYS A O 1
ATOM 591 N N . GLN A 1 76 ? -18.459 -7.516 16.083 1.00 93.12 76 GLN A N 1
ATOM 592 C CA . GLN A 1 76 ? -18.894 -6.681 17.200 1.00 93.12 76 GLN A CA 1
ATOM 593 C C . GLN A 1 76 ? -19.020 -7.498 18.501 1.00 93.12 76 GLN A C 1
ATOM 595 O O . GLN A 1 76 ? -19.345 -8.693 18.451 1.00 93.12 76 GLN A O 1
ATOM 600 N N . PRO A 1 77 ? -18.801 -6.874 19.672 1.00 93.00 77 PRO A N 1
ATOM 601 C CA . PRO A 1 77 ? -19.076 -7.497 20.961 1.00 93.00 77 PRO A CA 1
ATOM 602 C C . PRO A 1 77 ? -20.544 -7.922 21.099 1.00 93.00 77 PRO A C 1
ATOM 604 O O . PRO A 1 77 ? -21.450 -7.283 20.562 1.00 93.00 77 PRO A O 1
ATOM 607 N N . SER A 1 7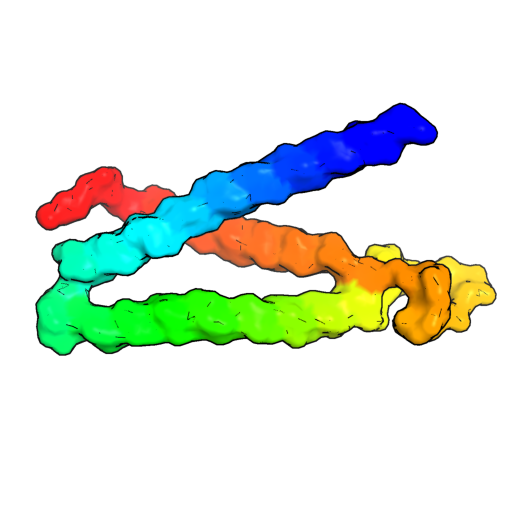8 ? -20.798 -8.984 21.866 1.00 92.50 78 SER A N 1
ATOM 608 C CA . SER A 1 78 ? -22.160 -9.458 22.132 1.00 92.50 78 SER A CA 1
ATOM 609 C C . SER A 1 78 ? -23.035 -8.351 22.730 1.00 92.50 78 SER A C 1
ATOM 611 O O . SER A 1 78 ? -22.652 -7.716 23.709 1.00 92.50 78 SER A O 1
ATOM 613 N N . GLY A 1 79 ? -24.229 -8.151 22.165 1.00 90.81 79 GLY A N 1
ATOM 614 C CA . GLY A 1 79 ? -25.181 -7.131 22.623 1.00 90.81 79 GLY A CA 1
ATOM 615 C C . GLY A 1 79 ? -24.955 -5.731 22.043 1.00 90.81 79 GLY A C 1
ATOM 616 O O . GLY A 1 79 ? -25.716 -4.822 22.365 1.00 90.81 79 GLY A O 1
ATOM 617 N N . VAL A 1 80 ? -23.954 -5.553 21.176 1.00 91.81 80 VAL A N 1
ATOM 618 C CA . VAL A 1 80 ? -23.706 -4.313 20.434 1.00 91.81 80 VAL A CA 1
ATOM 619 C C . VAL A 1 80 ? -24.107 -4.521 18.972 1.00 91.81 80 VAL A C 1
ATOM 621 O O . VAL A 1 80 ? -23.763 -5.539 18.375 1.00 91.81 80 VAL A O 1
ATOM 624 N N . ASN A 1 81 ? -24.868 -3.576 18.416 1.00 91.12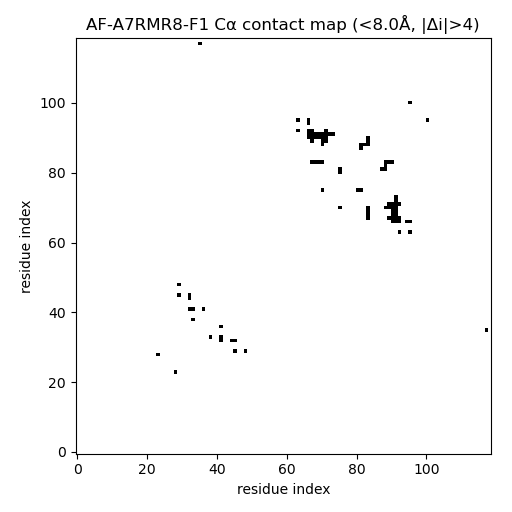 81 ASN A N 1
ATOM 625 C CA . ASN A 1 81 ? -25.260 -3.568 17.008 1.00 91.12 81 ASN A CA 1
ATOM 626 C C . ASN A 1 81 ? -25.151 -2.142 16.452 1.00 91.12 81 ASN A C 1
ATOM 628 O O . ASN A 1 81 ? -26.120 -1.385 16.454 1.00 91.12 81 ASN A O 1
ATOM 632 N N . LEU A 1 82 ? -23.932 -1.765 16.083 1.00 93.81 82 LEU A N 1
ATOM 633 C CA . LEU A 1 82 ? -23.610 -0.517 15.401 1.00 93.81 82 LEU A CA 1
ATOM 634 C C . LEU A 1 82 ? -23.695 -0.727 13.889 1.00 93.81 82 LEU A C 1
ATOM 636 O O . LEU A 1 82 ? -23.344 -1.802 13.398 1.00 93.81 82 LEU A O 1
ATOM 640 N N . ASP A 1 8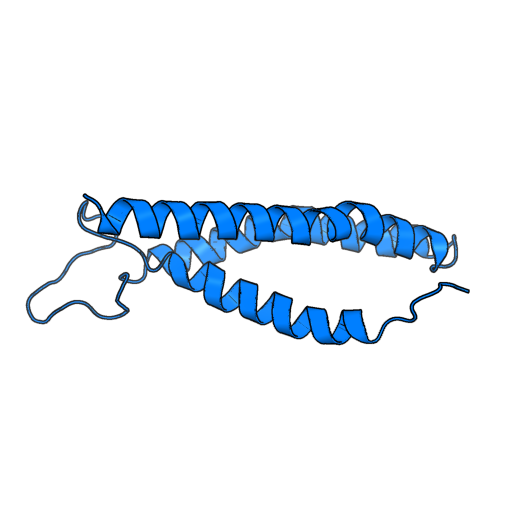3 ? -24.103 0.315 13.176 1.00 92.06 83 ASP A N 1
ATOM 641 C CA . ASP A 1 83 ? -23.965 0.420 11.721 1.00 92.06 83 ASP A CA 1
ATOM 642 C C . ASP A 1 83 ? -22.783 1.348 11.384 1.00 92.06 83 ASP A C 1
ATOM 644 O O . ASP A 1 83 ? -22.325 2.102 12.246 1.00 92.06 83 ASP A O 1
ATOM 648 N N . ALA A 1 84 ? -22.304 1.315 10.142 1.00 92.25 84 ALA A N 1
ATOM 649 C CA . ALA A 1 84 ? -21.223 2.150 9.626 1.00 92.25 84 ALA A CA 1
ATOM 650 C C . ALA A 1 84 ? -21.512 3.660 9.712 1.00 92.25 84 ALA A C 1
ATOM 652 O O . ALA A 1 84 ? -20.574 4.456 9.737 1.00 92.25 84 ALA A O 1
ATOM 653 N N . ASP A 1 85 ? -22.787 4.043 9.813 1.00 93.62 85 ASP A N 1
ATOM 654 C CA . ASP A 1 85 ? -23.225 5.428 10.014 1.00 93.62 85 ASP A CA 1
ATOM 655 C C . ASP A 1 85 ? -23.189 5.879 11.492 1.00 93.62 85 ASP A C 1
ATOM 657 O O . ASP A 1 85 ? -23.356 7.066 11.785 1.00 93.62 85 ASP A O 1
ATOM 661 N N . ASP A 1 86 ? -22.985 4.966 12.453 1.00 94.62 86 ASP A N 1
ATOM 662 C CA . ASP A 1 86 ? -22.891 5.326 13.874 1.00 94.62 86 ASP A CA 1
ATOM 663 C C . ASP A 1 86 ? -21.564 6.067 14.143 1.00 94.62 86 ASP A C 1
ATOM 665 O O . ASP A 1 86 ? -20.500 5.589 13.753 1.00 94.62 86 ASP A O 1
ATOM 669 N N . PRO A 1 87 ? -21.554 7.199 14.872 1.00 93.81 87 PRO A N 1
ATOM 670 C CA . PRO A 1 87 ? -20.325 7.951 15.160 1.00 93.81 87 PRO A CA 1
ATOM 671 C C . PRO A 1 87 ? -19.290 7.177 15.993 1.00 93.81 87 PRO A C 1
ATOM 673 O O . PRO A 1 87 ? -18.135 7.593 16.087 1.00 93.81 87 PRO A O 1
ATOM 676 N N . ARG A 1 88 ? -19.686 6.074 16.637 1.00 94.19 88 ARG A N 1
ATOM 677 C CA . ARG A 1 88 ? -18.784 5.165 17.362 1.00 94.19 88 ARG A CA 1
ATOM 678 C C . ARG A 1 88 ? -18.196 4.089 16.453 1.00 94.19 88 ARG A C 1
ATOM 680 O O . ARG A 1 88 ? -17.357 3.314 16.914 1.00 94.19 88 ARG A O 1
ATOM 687 N N . TRP A 1 89 ? -18.645 4.005 15.203 1.00 96.19 89 TRP A N 1
ATOM 688 C CA . TRP A 1 89 ? -18.124 3.064 14.233 1.00 96.19 89 TRP A CA 1
ATOM 689 C C . TRP A 1 89 ? -16.675 3.393 13.897 1.00 96.19 89 TRP A C 1
ATOM 691 O O . TRP A 1 89 ? -16.329 4.500 13.486 1.00 96.19 89 TRP A O 1
ATOM 701 N N . ILE A 1 90 ? -15.818 2.391 14.046 1.00 96.19 90 ILE A N 1
ATOM 702 C CA . ILE A 1 90 ? -14.448 2.434 13.559 1.00 96.19 90 ILE A CA 1
ATOM 703 C C . ILE A 1 90 ? -14.336 1.299 12.556 1.00 96.19 90 ILE A C 1
ATOM 705 O O . ILE A 1 90 ? -14.492 0.129 12.910 1.00 96.19 90 ILE A O 1
ATOM 709 N N . GLY A 1 91 ? -14.097 1.660 11.300 1.00 96.88 91 GLY A N 1
ATOM 710 C CA . GLY A 1 91 ? -13.889 0.702 10.228 1.00 96.88 91 GLY A CA 1
ATOM 711 C C . GLY A 1 91 ? -12.554 -0.034 10.356 1.00 96.88 91 GLY A C 1
ATOM 712 O O . GLY A 1 91 ? -11.614 0.465 10.983 1.00 96.88 91 GLY A O 1
ATOM 713 N N . ALA A 1 92 ? -12.426 -1.193 9.716 1.00 97.44 92 ALA A N 1
ATOM 714 C CA . ALA A 1 92 ? -11.213 -2.013 9.701 1.00 97.44 92 ALA A CA 1
ATOM 715 C C . ALA A 1 92 ? -10.106 -1.436 8.789 1.00 97.44 92 ALA A C 1
ATOM 717 O O . ALA A 1 92 ? -9.597 -2.091 7.880 1.00 97.44 92 ALA A O 1
ATOM 718 N N . TRP A 1 93 ? -9.696 -0.194 9.061 1.00 94.94 93 TRP A N 1
ATOM 719 C CA . TRP A 1 93 ? -8.700 0.580 8.307 1.00 94.94 93 TRP A CA 1
ATOM 720 C C . TRP A 1 93 ? -7.349 -0.134 8.153 1.00 94.94 93 TRP A C 1
ATOM 722 O O . TRP A 1 93 ? -6.631 0.071 7.174 1.00 94.94 93 TRP A O 1
ATOM 732 N N . TRP A 1 94 ? -6.996 -0.982 9.119 1.00 94.62 94 TRP A N 1
ATOM 733 C CA . TRP A 1 94 ? -5.718 -1.683 9.166 1.00 94.62 94 TRP A CA 1
ATOM 734 C C . TRP A 1 94 ? -5.599 -2.783 8.100 1.00 94.62 94 TRP A C 1
ATOM 736 O O . TRP A 1 94 ? -4.482 -3.120 7.700 1.00 94.62 94 TRP A O 1
ATOM 746 N N . LEU A 1 95 ? -6.721 -3.308 7.588 1.00 96.81 95 LEU A N 1
ATOM 747 C CA . LEU A 1 95 ? -6.727 -4.370 6.574 1.00 96.81 95 LEU A CA 1
ATOM 748 C C . LEU A 1 95 ? -6.010 -3.950 5.290 1.00 96.81 95 LEU A C 1
ATOM 750 O O . LEU A 1 95 ? -5.297 -4.757 4.696 1.00 96.81 95 LEU A O 1
ATOM 754 N N . GLY A 1 96 ? -6.138 -2.679 4.896 1.00 94.06 96 GLY A N 1
ATOM 755 C CA . GLY A 1 96 ? -5.447 -2.142 3.723 1.00 94.06 96 GLY A CA 1
ATOM 756 C C . GLY A 1 96 ? -3.927 -2.262 3.837 1.00 94.06 96 GLY A C 1
ATOM 757 O O . GLY A 1 96 ? -3.271 -2.698 2.892 1.00 94.06 96 GLY A O 1
ATOM 758 N N . PHE A 1 97 ? -3.369 -1.959 5.012 1.00 93.25 97 PHE A N 1
ATOM 759 C CA . PHE A 1 97 ? -1.932 -2.080 5.266 1.00 93.25 97 PHE A CA 1
ATOM 760 C C . PHE A 1 97 ? -1.467 -3.535 5.274 1.00 93.25 97 PHE A C 1
ATOM 762 O O . PHE A 1 97 ? -0.419 -3.838 4.709 1.00 93.25 97 PHE A O 1
ATOM 769 N N . VAL A 1 98 ? -2.243 -4.443 5.874 1.00 95.12 98 VAL A N 1
ATOM 770 C CA . VAL A 1 98 ? -1.887 -5.869 5.927 1.00 95.12 98 VAL A CA 1
ATOM 771 C C . VAL A 1 98 ? -1.907 -6.482 4.531 1.00 95.12 98 VAL A C 1
ATOM 773 O O . VAL A 1 98 ? -0.931 -7.113 4.128 1.00 95.12 98 VAL A O 1
ATOM 776 N N . ILE A 1 99 ? -2.977 -6.269 3.767 1.00 95.44 99 ILE A N 1
ATOM 777 C CA . ILE A 1 99 ? -3.123 -6.855 2.430 1.00 95.44 99 ILE A CA 1
ATOM 778 C C . ILE A 1 99 ? -2.129 -6.210 1.461 1.00 95.44 99 ILE A C 1
ATOM 780 O O . ILE A 1 99 ? -1.349 -6.917 0.826 1.00 95.44 99 ILE A O 1
ATOM 784 N N . GLY A 1 100 ? -2.096 -4.876 1.394 1.00 93.50 100 GLY A N 1
ATOM 785 C CA . GLY A 1 100 ? -1.194 -4.142 0.506 1.00 93.50 100 GLY A CA 1
ATOM 786 C C . GLY A 1 100 ? 0.279 -4.391 0.832 1.00 93.50 100 GLY A C 1
ATOM 787 O O . GLY A 1 100 ? 1.069 -4.680 -0.063 1.00 93.50 100 GLY A O 1
ATOM 788 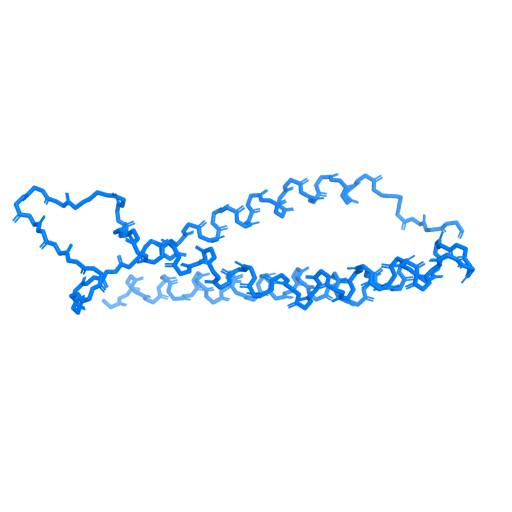N N . GLY A 1 101 ? 0.644 -4.373 2.116 1.00 93.31 101 GLY A N 1
ATOM 789 C CA . GLY A 1 101 ? 1.995 -4.702 2.569 1.00 93.31 101 GLY A CA 1
ATOM 790 C C . GLY A 1 101 ? 2.400 -6.135 2.222 1.00 93.31 101 GLY A C 1
ATOM 791 O O . GLY A 1 101 ? 3.517 -6.352 1.762 1.00 93.31 101 GLY A O 1
ATOM 792 N N . SER A 1 102 ? 1.487 -7.103 2.349 1.00 95.00 102 SER A N 1
ATOM 793 C CA . SER A 1 102 ? 1.750 -8.492 1.939 1.00 95.00 102 SER A CA 1
ATOM 794 C C . SER A 1 102 ? 1.978 -8.611 0.431 1.00 95.00 102 SER A C 1
ATOM 796 O O . SER A 1 102 ? 2.906 -9.290 -0.000 1.00 95.00 102 SER A O 1
ATOM 798 N N . MET A 1 103 ? 1.175 -7.919 -0.385 1.00 93.75 103 MET A N 1
ATOM 799 C CA . MET A 1 103 ? 1.348 -7.898 -1.842 1.00 93.75 103 MET A CA 1
ATOM 800 C C . MET A 1 103 ? 2.690 -7.275 -2.249 1.00 93.75 103 MET A C 1
ATOM 802 O O . MET A 1 103 ? 3.388 -7.814 -3.112 1.00 93.75 103 MET A O 1
ATOM 806 N N . LEU A 1 104 ? 3.079 -6.170 -1.606 1.00 92.25 104 LEU A N 1
ATOM 807 C CA . LEU A 1 104 ? 4.378 -5.530 -1.823 1.00 92.25 104 LEU A CA 1
ATOM 808 C C . LEU A 1 104 ? 5.531 -6.436 -1.388 1.00 92.25 104 LEU A C 1
ATOM 810 O O . LEU A 1 104 ? 6.517 -6.551 -2.109 1.00 92.25 104 LEU A O 1
ATOM 814 N N . PHE A 1 105 ? 5.395 -7.126 -0.255 1.00 91.94 105 PHE A N 1
ATOM 815 C CA . PHE A 1 105 ? 6.396 -8.069 0.236 1.00 91.94 105 PHE A CA 1
ATOM 816 C C . PHE A 1 105 ? 6.615 -9.236 -0.736 1.00 91.94 105 PHE A C 1
ATOM 818 O O . PHE A 1 105 ? 7.755 -9.572 -1.045 1.00 91.94 105 PHE A O 1
ATOM 825 N N . VAL A 1 106 ? 5.540 -9.806 -1.291 1.00 93.81 106 VAL A N 1
ATOM 826 C CA . VAL A 1 106 ? 5.640 -10.837 -2.340 1.00 93.81 106 VAL A CA 1
ATOM 827 C C . VAL A 1 106 ? 6.311 -10.278 -3.598 1.00 93.81 106 VAL A C 1
ATOM 829 O O . VAL A 1 106 ? 7.200 -10.917 -4.159 1.00 93.81 106 VAL A O 1
ATOM 832 N N . SER A 1 107 ? 5.938 -9.066 -4.015 1.00 89.88 107 SER A N 1
ATOM 833 C CA . SER A 1 107 ? 6.526 -8.404 -5.188 1.00 89.88 107 SER A CA 1
ATOM 834 C C . SER A 1 107 ? 8.021 -8.121 -5.006 1.00 89.88 107 SER A C 1
ATOM 836 O O . SER A 1 107 ? 8.793 -8.240 -5.958 1.00 89.88 107 SER A O 1
ATOM 838 N N . ALA A 1 108 ? 8.451 -7.811 -3.778 1.00 90.62 108 ALA A N 1
ATOM 839 C CA . ALA A 1 108 ? 9.850 -7.574 -3.450 1.00 90.62 108 ALA A CA 1
ATOM 840 C C . ALA A 1 108 ? 10.730 -8.795 -3.749 1.00 90.62 108 ALA A C 1
ATOM 842 O O . ALA A 1 108 ? 11.830 -8.618 -4.258 1.00 90.62 108 ALA A O 1
ATOM 843 N N . PHE A 1 109 ? 10.252 -10.028 -3.537 1.00 90.81 109 PHE A N 1
ATOM 844 C CA . PHE A 1 109 ? 11.014 -11.222 -3.929 1.00 90.81 109 PHE A CA 1
ATOM 845 C C . PHE A 1 109 ? 11.256 -11.303 -5.439 1.00 90.81 109 PHE A C 1
ATOM 847 O O . PHE A 1 109 ? 12.339 -11.704 -5.854 1.00 90.81 109 PHE A O 1
ATOM 854 N N . GLY A 1 110 ? 10.279 -10.898 -6.257 1.00 86.75 110 GLY A N 1
ATOM 855 C CA . GLY A 1 110 ? 10.458 -10.813 -7.708 1.00 86.75 110 GLY A CA 1
ATOM 856 C C . GLY A 1 110 ? 11.511 -9.773 -8.095 1.00 86.75 110 GLY A C 1
ATOM 857 O O . GLY A 1 110 ? 12.380 -10.053 -8.917 1.00 86.75 110 GLY A O 1
ATOM 858 N N . LEU A 1 111 ? 11.477 -8.604 -7.449 1.00 85.69 111 LEU A N 1
ATOM 859 C CA . LEU A 1 111 ? 12.449 -7.529 -7.673 1.00 85.69 111 LEU A CA 1
ATOM 860 C C . LEU A 1 111 ? 13.862 -7.899 -7.207 1.00 85.69 111 LEU A C 1
ATOM 862 O O . LEU A 1 111 ? 14.827 -7.560 -7.878 1.00 85.69 111 LEU A O 1
ATOM 866 N N . LEU A 1 112 ? 14.004 -8.632 -6.099 1.00 87.31 112 LEU A N 1
ATOM 867 C CA . LEU A 1 112 ? 15.304 -9.117 -5.617 1.00 87.31 112 LEU A CA 1
ATOM 868 C C . LEU A 1 112 ? 15.971 -10.107 -6.583 1.00 87.31 112 LEU A C 1
ATOM 870 O O . LEU A 1 112 ? 17.175 -10.326 -6.488 1.00 87.31 112 LEU A O 1
ATOM 874 N N . GLY A 1 113 ? 15.207 -10.704 -7.501 1.00 84.12 113 GLY A N 1
ATOM 875 C CA . GLY A 1 113 ? 15.738 -11.549 -8.568 1.00 84.12 113 GLY A CA 1
ATOM 876 C C . GLY A 1 113 ? 16.336 -10.775 -9.748 1.00 84.12 113 GLY A C 1
ATOM 877 O O . GLY A 1 113 ? 16.884 -11.406 -10.651 1.00 84.12 113 GLY A O 1
ATOM 878 N N . PHE A 1 114 ? 16.220 -9.443 -9.783 1.00 82.62 114 PHE A N 1
ATOM 879 C CA . PHE A 1 114 ? 16.781 -8.637 -10.867 1.00 82.62 114 PHE A CA 1
ATOM 880 C C . PHE A 1 114 ? 18.307 -8.527 -10.727 1.00 82.62 114 PHE A C 1
ATOM 882 O O . PHE A 1 114 ? 18.823 -8.465 -9.607 1.00 82.62 114 PHE A O 1
ATOM 889 N N . PRO A 1 115 ? 19.050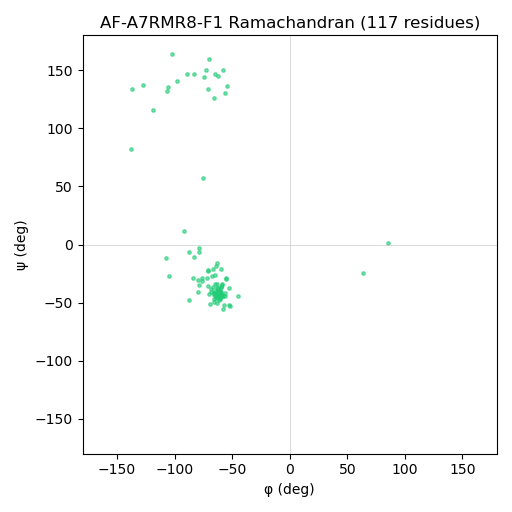 -8.507 -11.849 1.00 77.81 115 PRO A N 1
ATOM 890 C CA . PRO A 1 115 ? 20.494 -8.325 -11.813 1.00 77.81 115 PRO A CA 1
ATOM 891 C C . PRO A 1 115 ? 20.849 -6.936 -11.268 1.00 77.81 115 PRO A C 1
ATOM 893 O O . PRO A 1 115 ? 20.126 -5.965 -11.485 1.00 77.81 115 PRO A O 1
ATOM 896 N N . ALA A 1 116 ? 21.977 -6.849 -10.560 1.00 74.25 116 ALA A N 1
ATOM 897 C CA . ALA A 1 116 ? 22.457 -5.597 -9.970 1.00 74.25 116 ALA A CA 1
ATOM 898 C C . ALA A 1 116 ? 22.882 -4.557 -11.022 1.00 74.25 116 ALA A C 1
ATOM 900 O O . ALA A 1 116 ? 22.927 -3.366 -10.725 1.00 74.25 116 ALA A O 1
ATOM 901 N N . GLU A 1 117 ? 23.185 -5.016 -12.236 1.00 74.00 117 GLU A N 1
ATOM 902 C CA . GLU A 1 117 ? 23.606 -4.197 -13.366 1.00 74.00 117 GLU A CA 1
ATOM 903 C C . GLU A 1 117 ? 22.713 -4.511 -14.569 1.00 74.00 117 GLU A C 1
ATOM 905 O O . GLU A 1 117 ? 22.376 -5.674 -14.824 1.00 74.00 117 GLU A O 1
ATOM 910 N N . LEU A 1 118 ? 22.309 -3.462 -15.282 1.00 64.06 118 LEU A N 1
ATOM 911 C CA . LEU A 1 118 ? 21.610 -3.578 -16.559 1.00 64.06 118 LEU A CA 1
ATOM 912 C C . LEU A 1 118 ? 22.648 -3.780 -17.683 1.00 64.06 118 LEU A C 1
ATOM 914 O O . LEU A 1 118 ? 23.757 -3.260 -17.543 1.00 64.06 118 LEU A O 1
ATOM 918 N N . PRO A 1 119 ? 22.334 -4.544 -18.749 1.00 59.22 119 PRO A N 1
ATOM 919 C CA . PRO A 1 119 ? 23.236 -4.758 -19.886 1.00 59.22 119 PRO A CA 1
ATOM 920 C C . PRO A 1 119 ? 23.585 -3.489 -20.673 1.00 59.22 119 PRO A C 1
ATOM 922 O O . PRO A 1 119 ? 22.734 -2.575 -20.738 1.00 59.22 119 PRO A O 1
#

Radius of gyration: 19.72 Å; Cα contacts (8 Å, |Δi|>4): 49; chains: 1; bounding box: 49×21×58 Å

Organism: Nematostella vectensis (NCBI:txid45351)

Solvent-accessible surface area (backbone atoms only — not comparable to full-atom values): 7006 Å² total; per-residue (Å²): 115,69,69,61,52,53,55,51,51,54,50,52,52,52,52,51,51,52,51,60,64,48,50,53,53,70,58,48,47,60,50,51,44,63,76,72,36,61,80,93,54,28,64,60,55,53,50,52,52,53,47,50,63,62,47,45,58,59,54,47,50,55,56,44,51,56,34,35,68,35,48,58,77,74,59,75,60,91,96,59,85,82,52,76,86,38,92,85,53,49,37,21,65,64,54,54,55,56,54,51,49,49,54,50,55,58,49,46,59,61,58,70,70,53,72,96,65,83,134

Secondary structure (DSSP, 8-state):
-HHHHHHHHHHHHHHHHHHHHHHHHHHHHHHHHHHHS-TTTHHHHHHHHHHHHHHHHHHHHHHHHHHHTSBTTSSPPTT----TTSTT--B-THHHHHHHHHHHHHHHHHHHTS-SS--